Protein AF-A0A971PB31-F1 (afdb_monomer_lite)

Secondary structure (DSSP, 8-state):
-EEEEEEETTT--EEEEEEESSSSEEEEEEE--HHHHHHTTGGG-----------

Foldseek 3Di:
DEKEFEAEPVPRDTQDMDDDPDDYYYHYDYDHHPVRCVVVVVVVDPPPPPVPDDD

Sequence (55 aa):
MMKIYHICECCQQIFDNTEVDGPEGAIGLQGICDDCANELGLYDNHTTSTQHFYN

pLDDT: mean 79.47, std 17.19, range [42.09, 94.0]

Structure (mmCIF, N/CA/C/O backbone):
data_AF-A0A971PB31-F1
#
_entry.id   AF-A0A971PB31-F1
#
loop_
_atom_site.group_PDB
_atom_site.id
_atom_site.type_symbol
_atom_site.label_atom_id
_atom_site.label_alt_id
_atom_site.label_comp_id
_atom_site.label_asym_id
_atom_site.label_entity_id
_atom_site.label_seq_id
_atom_site.pdbx_PDB_ins_code
_atom_site.Cartn_x
_atom_site.Cartn_y
_atom_site.Cartn_z
_atom_site.occupancy
_atom_site.B_iso_or_equiv
_atom_site.auth_seq_id
_atom_site.auth_comp_id
_atom_site.auth_asym_id
_atom_site.auth_atom_id
_atom_site.pdbx_PDB_model_num
ATOM 1 N N . MET A 1 1 ? -15.123 -2.324 11.570 1.00 77.88 1 MET A N 1
ATOM 2 C CA . MET A 1 1 ? -14.517 -2.472 10.230 1.00 77.88 1 MET A CA 1
ATOM 3 C C . MET A 1 1 ? -13.194 -1.746 10.237 1.00 77.88 1 MET A C 1
ATOM 5 O O . MET A 1 1 ? -13.143 -0.593 10.659 1.00 77.88 1 MET A O 1
ATOM 9 N N . MET A 1 2 ? -12.139 -2.426 9.818 1.00 88.94 2 MET A N 1
ATOM 10 C CA . MET A 1 2 ? -10.785 -1.895 9.801 1.00 88.94 2 MET A CA 1
ATOM 11 C C . MET A 1 2 ? -10.361 -1.628 8.357 1.00 88.94 2 MET A C 1
ATOM 13 O O . MET A 1 2 ? -10.640 -2.434 7.472 1.00 88.94 2 MET A O 1
ATOM 17 N N . LYS A 1 3 ? -9.693 -0.498 8.118 1.00 90.12 3 LYS A N 1
ATOM 18 C CA . LYS A 1 3 ? -9.198 -0.109 6.791 1.00 90.12 3 LYS A CA 1
ATOM 19 C C . LYS A 1 3 ? -7.683 -0.143 6.749 1.00 90.12 3 LYS A C 1
ATOM 21 O O . LYS A 1 3 ? -7.030 0.435 7.613 1.00 90.12 3 LYS A O 1
ATOM 26 N N . ILE A 1 4 ? -7.134 -0.787 5.735 1.00 91.12 4 ILE A N 1
ATOM 27 C CA . ILE A 1 4 ? -5.705 -0.826 5.455 1.00 91.12 4 ILE A CA 1
ATOM 28 C C . ILE A 1 4 ? -5.480 -0.002 4.194 1.00 91.12 4 ILE A C 1
ATOM 30 O O . ILE A 1 4 ? -6.100 -0.273 3.171 1.00 91.12 4 ILE A O 1
ATOM 34 N N . TYR A 1 5 ? -4.620 1.006 4.268 1.00 93.12 5 TYR A N 1
ATOM 35 C CA . TYR A 1 5 ? -4.240 1.850 3.141 1.00 93.12 5 TYR A CA 1
ATOM 36 C C . TYR A 1 5 ? -2.794 1.566 2.768 1.00 93.12 5 TYR A C 1
ATOM 38 O O . TYR A 1 5 ? -1.905 1.724 3.602 1.00 93.12 5 TYR A O 1
ATOM 46 N N . HIS A 1 6 ? -2.547 1.191 1.521 1.00 92.25 6 HIS A N 1
ATOM 47 C CA . HIS A 1 6 ? -1.203 1.033 0.987 1.00 92.25 6 HIS A CA 1
ATOM 48 C C . HIS A 1 6 ? -0.755 2.351 0.361 1.00 92.25 6 HIS A C 1
ATOM 50 O O . HIS A 1 6 ? -1.361 2.839 -0.595 1.00 92.25 6 HIS A O 1
ATOM 56 N N . ILE A 1 7 ? 0.289 2.942 0.930 1.00 94.00 7 ILE A N 1
ATOM 57 C CA . ILE A 1 7 ? 0.807 4.267 0.600 1.00 94.00 7 ILE A CA 1
ATOM 58 C C . ILE A 1 7 ? 2.158 4.091 -0.085 1.00 94.00 7 ILE A C 1
ATOM 60 O O . ILE A 1 7 ? 3.057 3.450 0.458 1.00 94.00 7 ILE A O 1
ATOM 64 N N . CYS A 1 8 ? 2.305 4.670 -1.274 1.00 93.31 8 CYS A N 1
ATOM 65 C CA . CYS A 1 8 ? 3.556 4.640 -2.012 1.00 93.31 8 CYS A CA 1
ATOM 66 C C . CYS A 1 8 ? 4.604 5.509 -1.311 1.00 93.31 8 CYS A C 1
ATOM 68 O O . CYS A 1 8 ? 4.367 6.691 -1.074 1.00 93.31 8 CYS A O 1
ATOM 70 N N . GLU A 1 9 ? 5.782 4.967 -1.030 1.00 91.69 9 GLU A N 1
ATOM 71 C CA . GLU A 1 9 ? 6.882 5.713 -0.410 1.00 91.69 9 GLU A CA 1
ATOM 72 C C . GLU A 1 9 ? 7.492 6.755 -1.356 1.00 91.69 9 GLU A C 1
ATOM 74 O O . GLU A 1 9 ? 8.002 7.778 -0.906 1.00 91.69 9 GLU A O 1
ATOM 79 N N . CYS A 1 10 ? 7.400 6.533 -2.669 1.00 91.19 10 CYS A N 1
ATOM 80 C CA . CYS A 1 10 ? 7.989 7.415 -3.673 1.00 91.19 10 CYS A CA 1
ATOM 81 C C . CYS A 1 10 ? 7.121 8.652 -3.937 1.00 91.19 10 CYS A C 1
ATOM 83 O O . CYS A 1 10 ? 7.618 9.776 -3.928 1.00 91.19 10 CYS A O 1
ATOM 85 N N . CYS A 1 11 ? 5.820 8.452 -4.163 1.00 93.12 11 CYS A N 1
ATOM 86 C CA . CYS A 1 11 ? 4.899 9.527 -4.542 1.00 93.12 11 CYS A CA 1
ATOM 87 C C . CYS A 1 11 ? 3.906 9.916 -3.436 1.00 93.12 11 CYS A C 1
ATOM 89 O O . CYS A 1 11 ? 3.112 10.831 -3.638 1.00 93.12 11 CYS A O 1
ATOM 91 N N . GLN A 1 12 ? 3.956 9.257 -2.270 1.00 92.31 12 GLN A N 1
ATOM 92 C CA . GLN A 1 12 ? 3.079 9.494 -1.111 1.00 92.31 12 GLN A CA 1
ATOM 93 C C . GLN A 1 12 ? 1.576 9.381 -1.421 1.00 92.31 12 GLN A C 1
ATOM 95 O O . GLN A 1 12 ? 0.740 9.957 -0.727 1.00 92.31 12 GLN A O 1
ATOM 100 N N . GLN A 1 13 ? 1.221 8.615 -2.456 1.00 92.00 13 GLN A N 1
ATOM 101 C CA . GLN A 1 13 ? -0.164 8.375 -2.863 1.00 92.00 13 GLN A CA 1
ATOM 102 C C . GLN A 1 13 ? -0.655 7.010 -2.386 1.00 92.00 13 GLN A C 1
ATOM 104 O O . GLN A 1 13 ? 0.105 6.043 -2.352 1.00 92.00 13 GLN A O 1
ATOM 109 N N . ILE A 1 14 ? -1.942 6.926 -2.050 1.00 92.56 14 ILE A N 1
ATOM 110 C CA . ILE A 1 14 ? -2.596 5.651 -1.747 1.00 92.56 14 ILE A CA 1
ATOM 111 C C . ILE A 1 14 ? -2.843 4.924 -3.069 1.00 92.56 14 ILE A C 1
ATOM 113 O O . ILE A 1 14 ? -3.516 5.468 -3.943 1.00 92.56 14 ILE A O 1
ATOM 117 N N . PHE A 1 15 ? -2.309 3.713 -3.210 1.00 91.75 15 PHE A N 1
ATOM 118 C CA . PHE A 1 15 ? -2.448 2.906 -4.428 1.00 91.75 15 PHE A CA 1
ATOM 119 C C . PHE A 1 15 ? -3.303 1.653 -4.234 1.00 91.75 15 PHE A C 1
ATOM 121 O O . PHE A 1 15 ? -3.802 1.111 -5.213 1.00 91.75 15 PHE A O 1
ATOM 128 N N . ASP A 1 16 ? -3.503 1.214 -2.991 1.00 91.06 16 ASP A N 1
ATOM 129 C CA . ASP A 1 16 ? -4.403 0.112 -2.659 1.00 91.06 16 ASP A CA 1
ATOM 130 C C . ASP A 1 16 ? -5.098 0.376 -1.319 1.00 91.06 16 ASP A C 1
ATOM 132 O O . ASP A 1 16 ? -4.575 1.081 -0.447 1.00 91.06 16 ASP A O 1
ATOM 136 N N . ASN A 1 17 ? -6.311 -0.150 -1.167 1.00 91.06 17 ASN A N 1
ATOM 137 C CA . ASN A 1 17 ? -7.003 -0.160 0.109 1.00 91.06 17 ASN A CA 1
ATOM 138 C C . ASN A 1 17 ? -7.7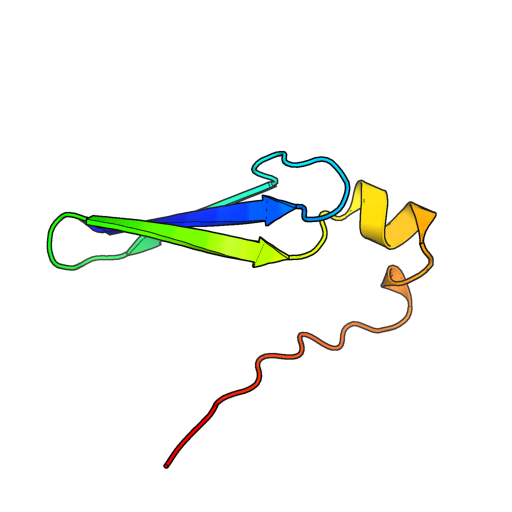34 -1.486 0.307 1.00 91.06 17 ASN A C 1
ATOM 140 O O . ASN A 1 17 ? -8.449 -1.954 -0.576 1.00 91.06 17 ASN A O 1
ATOM 144 N N . THR A 1 18 ? -7.579 -2.055 1.496 1.00 89.94 18 THR A N 1
ATOM 145 C CA . THR A 1 18 ? -8.209 -3.314 1.879 1.00 89.94 18 THR A CA 1
ATOM 146 C C . THR A 1 18 ? -9.057 -3.095 3.124 1.00 89.94 18 THR A C 1
ATOM 148 O O . THR A 1 18 ? -8.583 -2.590 4.144 1.00 89.94 18 THR A O 1
ATOM 151 N N . GLU A 1 19 ? -10.327 -3.483 3.050 1.00 90.75 19 GLU A N 1
ATOM 152 C CA . GLU A 1 19 ? -11.236 -3.485 4.193 1.00 90.75 19 GLU A CA 1
ATOM 153 C C . GLU A 1 19 ? -11.253 -4.879 4.821 1.00 90.75 19 GLU A C 1
ATOM 155 O O . GLU A 1 19 ? -11.493 -5.875 4.140 1.00 90.75 19 GLU A O 1
ATOM 160 N N . VAL A 1 20 ? -10.995 -4.955 6.127 1.00 87.50 20 VAL A N 1
ATOM 161 C CA . VAL A 1 20 ? -11.008 -6.212 6.881 1.00 87.50 20 VAL A CA 1
ATOM 162 C C . VAL A 1 20 ? -12.018 -6.145 8.020 1.00 87.50 20 VAL A C 1
ATOM 164 O O . VAL A 1 20 ? -12.229 -5.101 8.652 1.00 87.50 20 VAL A O 1
ATOM 167 N N . ASP A 1 21 ? -12.669 -7.278 8.274 1.00 86.06 21 ASP A N 1
ATOM 168 C CA . ASP A 1 21 ? -13.583 -7.407 9.402 1.00 86.06 21 ASP A CA 1
ATOM 169 C C . ASP A 1 21 ? -12.771 -7.448 10.706 1.00 86.06 21 ASP A C 1
ATOM 171 O O . ASP A 1 21 ? -11.854 -8.253 10.866 1.00 86.06 21 ASP A O 1
ATOM 175 N N . GLY A 1 22 ? -13.038 -6.498 11.602 1.00 81.50 22 GLY A N 1
ATOM 176 C CA . GLY A 1 22 ? -12.198 -6.228 12.765 1.00 81.50 22 GLY A CA 1
ATOM 177 C C . GLY A 1 22 ? -12.632 -4.977 13.538 1.00 81.50 22 GLY A C 1
ATOM 178 O O . GLY A 1 22 ? -13.549 -4.260 13.093 1.00 81.50 22 GLY A O 1
ATOM 179 N N . PRO A 1 23 ? -11.994 -4.709 14.697 1.00 77.62 23 PRO A N 1
ATOM 180 C CA . PRO A 1 23 ? -12.271 -3.521 15.499 1.00 77.62 23 PRO A CA 1
ATOM 181 C C . PRO A 1 23 ? -12.079 -2.255 14.660 1.00 77.62 23 PRO A C 1
ATOM 183 O O . PRO A 1 23 ? -11.280 -2.225 13.727 1.00 77.62 23 PRO A O 1
ATOM 186 N N . GLU A 1 24 ? -12.864 -1.221 14.945 1.00 84.44 24 GLU A N 1
ATOM 187 C CA . GLU A 1 24 ? -12.817 0.025 14.180 1.00 84.44 24 GLU A CA 1
ATOM 188 C C . GL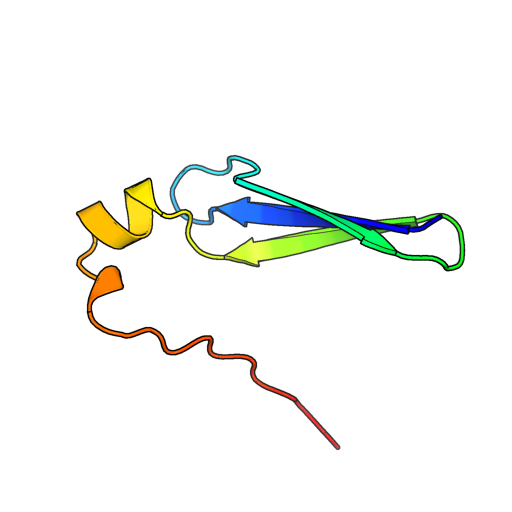U A 1 24 ? -11.412 0.639 14.221 1.00 84.44 24 GLU A C 1
ATOM 190 O O . GLU A 1 24 ? -10.840 0.839 15.293 1.00 84.44 24 GLU A O 1
ATOM 195 N N . GLY A 1 25 ? -10.840 0.910 13.046 1.00 84.94 25 GLY A N 1
ATOM 196 C CA . GLY A 1 25 ? -9.476 1.415 12.947 1.00 84.94 25 GLY A CA 1
ATOM 197 C C . GLY A 1 25 ? -8.995 1.612 11.513 1.00 84.94 25 GLY A C 1
ATOM 198 O O . GLY A 1 25 ? -9.594 1.118 10.556 1.00 84.94 25 GLY A O 1
ATOM 199 N N . ALA A 1 26 ? -7.891 2.342 11.376 1.00 87.38 26 ALA A N 1
ATOM 200 C CA . ALA A 1 26 ? -7.203 2.553 10.110 1.00 87.38 26 ALA A CA 1
ATOM 201 C C . ALA A 1 26 ? -5.702 2.286 10.280 1.00 87.38 26 ALA A C 1
ATOM 203 O O . ALA A 1 26 ? -5.095 2.763 11.239 1.00 87.38 26 ALA A O 1
ATOM 204 N N . ILE A 1 27 ? -5.111 1.542 9.347 1.00 89.94 27 ILE A N 1
ATOM 205 C CA . ILE A 1 27 ? -3.672 1.282 9.264 1.00 89.94 27 ILE A CA 1
ATOM 206 C C . ILE A 1 27 ? -3.155 1.788 7.922 1.00 89.94 27 ILE A C 1
ATOM 208 O O . ILE A 1 27 ? -3.764 1.540 6.886 1.00 89.94 27 ILE A O 1
ATOM 212 N N . GLY A 1 28 ? -2.022 2.487 7.949 1.00 90.00 28 GLY A N 1
ATOM 213 C CA . GLY A 1 28 ? -1.238 2.800 6.759 1.00 90.00 28 GLY A CA 1
ATOM 214 C C . GLY A 1 28 ? -0.067 1.829 6.637 1.00 90.00 28 GLY A C 1
ATOM 215 O O . GLY A 1 28 ? 0.714 1.700 7.578 1.00 90.00 28 GLY A O 1
ATOM 216 N N . LEU A 1 29 ? 0.054 1.159 5.496 1.00 90.25 29 LEU A N 1
ATOM 217 C CA . LEU A 1 29 ? 1.205 0.347 5.119 1.00 90.25 29 LEU A CA 1
ATOM 218 C C . LEU A 1 29 ? 1.995 1.071 4.036 1.00 90.25 29 LEU A C 1
ATOM 220 O O . LEU A 1 29 ? 1.420 1.559 3.067 1.00 90.25 29 LEU A O 1
ATOM 224 N N . GLN A 1 30 ? 3.310 1.128 4.199 1.00 91.62 30 GLN A N 1
ATOM 225 C CA . GLN A 1 30 ? 4.204 1.671 3.184 1.00 91.62 30 GLN A CA 1
ATOM 226 C C . GLN A 1 30 ? 4.551 0.596 2.149 1.00 91.62 30 GLN A C 1
ATOM 228 O O . GLN A 1 30 ? 4.732 -0.573 2.489 1.00 91.62 30 GLN A O 1
ATOM 233 N N . GLY A 1 31 ? 4.597 0.990 0.881 1.00 89.19 31 GLY A N 1
ATOM 234 C CA . GLY A 1 31 ? 4.990 0.140 -0.238 1.00 89.19 31 GLY A CA 1
ATOM 235 C C . GLY A 1 31 ? 5.361 0.977 -1.456 1.00 89.19 31 GLY A C 1
ATOM 236 O O . GLY A 1 31 ? 5.504 2.192 -1.361 1.00 89.19 31 GLY A O 1
ATOM 237 N N . ILE A 1 32 ? 5.492 0.351 -2.622 1.00 89.94 32 ILE A N 1
ATOM 238 C CA . ILE A 1 32 ? 5.767 1.049 -3.884 1.00 89.94 32 ILE A CA 1
ATOM 239 C C . ILE A 1 32 ? 4.618 0.744 -4.844 1.00 89.94 32 ILE A C 1
ATOM 241 O O . ILE A 1 32 ? 4.260 -0.418 -5.023 1.00 89.94 32 ILE A O 1
ATOM 245 N N . CYS A 1 33 ? 4.008 1.786 -5.416 1.00 91.69 33 CYS A N 1
ATOM 246 C CA . CYS A 1 33 ? 2.950 1.608 -6.408 1.00 91.69 33 CYS A CA 1
ATOM 247 C C . CYS A 1 33 ? 3.514 1.078 -7.731 1.00 91.69 33 CYS A C 1
ATOM 249 O O . CYS A 1 33 ? 4.701 1.218 -8.006 1.00 91.69 33 CYS A O 1
ATOM 251 N N . ASP A 1 34 ? 2.641 0.517 -8.565 1.00 88.94 34 ASP A N 1
ATOM 252 C CA . ASP A 1 34 ? 2.980 -0.055 -9.874 1.00 88.94 34 ASP A CA 1
ATOM 253 C C . ASP A 1 34 ? 3.803 0.898 -10.758 1.00 88.94 34 ASP A C 1
ATOM 255 O O . ASP A 1 34 ? 4.844 0.522 -11.288 1.00 88.94 34 ASP A O 1
ATOM 259 N N . ASP A 1 35 ? 3.382 2.162 -10.807 1.00 89.62 35 ASP A N 1
ATOM 260 C CA . ASP A 1 35 ? 4.015 3.227 -11.586 1.00 89.62 35 ASP A CA 1
ATOM 261 C C . ASP A 1 35 ? 5.464 3.468 -11.137 1.00 89.62 35 ASP A C 1
ATOM 263 O O . ASP A 1 35 ? 6.402 3.277 -11.910 1.00 89.62 35 ASP A O 1
ATOM 267 N N . CYS A 1 36 ? 5.668 3.746 -9.846 1.00 90.44 36 CYS A N 1
ATOM 268 C CA . CYS A 1 36 ? 7.006 3.941 -9.296 1.00 90.44 36 CYS A CA 1
ATOM 269 C C . CYS A 1 36 ? 7.843 2.653 -9.341 1.00 90.44 36 CYS A C 1
ATOM 271 O O . CYS A 1 36 ? 9.051 2.713 -9.545 1.00 90.44 36 CYS A O 1
ATOM 273 N N . ALA A 1 37 ? 7.233 1.477 -9.176 1.00 88.56 37 ALA A N 1
ATOM 274 C CA . ALA A 1 37 ? 7.931 0.200 -9.289 1.00 88.56 37 ALA A CA 1
ATOM 275 C C . ALA A 1 37 ? 8.425 -0.037 -10.721 1.00 88.56 37 ALA A C 1
ATOM 277 O O . ALA A 1 37 ? 9.543 -0.515 -10.911 1.00 88.56 37 ALA A O 1
ATOM 278 N N . ASN A 1 38 ? 7.631 0.324 -11.726 1.00 88.06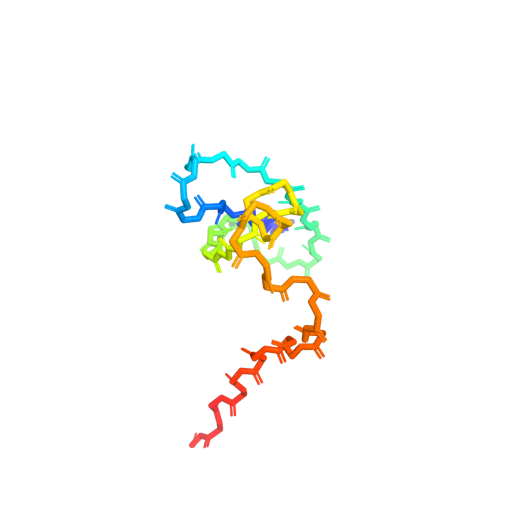 38 ASN A N 1
ATOM 279 C CA . ASN A 1 38 ? 8.007 0.247 -13.130 1.00 88.06 38 ASN A CA 1
ATOM 280 C C . ASN A 1 38 ? 9.101 1.270 -13.482 1.00 88.06 38 ASN A C 1
ATOM 282 O O . ASN A 1 38 ? 10.090 0.905 -14.114 1.00 88.06 38 ASN A O 1
ATOM 286 N N . GLU A 1 39 ? 8.986 2.516 -13.014 1.00 87.62 39 GLU A N 1
ATOM 287 C CA . GLU A 1 39 ? 10.017 3.550 -13.202 1.00 87.62 39 GLU A CA 1
ATOM 288 C C . GLU A 1 39 ? 11.359 3.172 -12.558 1.00 87.62 39 GLU A C 1
ATOM 290 O O . GLU A 1 39 ? 12.423 3.427 -13.122 1.00 87.62 39 GLU A O 1
ATOM 295 N N . LEU A 1 40 ? 11.316 2.534 -11.387 1.00 84.88 40 LEU A N 1
ATOM 296 C CA . LEU A 1 40 ? 12.500 2.076 -10.661 1.00 84.88 40 LEU A CA 1
ATOM 297 C C . LEU A 1 40 ? 13.033 0.723 -11.163 1.00 84.88 40 LEU A C 1
ATOM 299 O O . LEU A 1 40 ? 14.074 0.269 -10.687 1.00 84.88 40 LEU A O 1
ATOM 303 N N . GLY A 1 41 ? 12.343 0.061 -12.099 1.00 82.38 41 GLY A N 1
ATOM 304 C CA . GLY A 1 41 ? 12.703 -1.277 -12.579 1.00 82.38 41 GLY A CA 1
ATOM 305 C C . GLY A 1 41 ? 12.538 -2.384 -11.529 1.00 82.38 41 GLY A C 1
ATOM 306 O O . GLY A 1 41 ? 13.137 -3.449 -11.650 1.00 82.38 41 GLY A O 1
ATOM 307 N N . LEU A 1 42 ? 11.732 -2.150 -10.492 1.00 75.38 42 LEU A N 1
ATOM 308 C CA . LEU A 1 42 ? 11.435 -3.103 -9.417 1.00 75.38 42 LEU A CA 1
ATOM 309 C C . LEU A 1 42 ? 10.420 -4.176 -9.840 1.00 75.38 42 LEU A C 1
ATOM 311 O O . LEU A 1 42 ? 10.298 -5.201 -9.175 1.00 75.38 42 LEU A O 1
ATOM 315 N N . TYR A 1 43 ? 9.728 -3.970 -10.964 1.00 62.38 43 TYR A N 1
ATOM 316 C CA . TYR A 1 43 ? 8.724 -4.896 -11.498 1.00 62.38 43 TYR A CA 1
ATOM 317 C C . TYR A 1 43 ? 9.282 -6.271 -11.911 1.00 62.38 43 TYR A C 1
ATOM 319 O O . TYR A 1 43 ? 8.526 -7.235 -12.010 1.00 62.38 43 TYR A O 1
ATOM 327 N N . ASP A 1 44 ? 10.599 -6.388 -12.121 1.00 51.47 44 ASP A N 1
ATOM 328 C CA . ASP A 1 44 ? 11.248 -7.656 -12.494 1.00 51.47 44 ASP A CA 1
ATOM 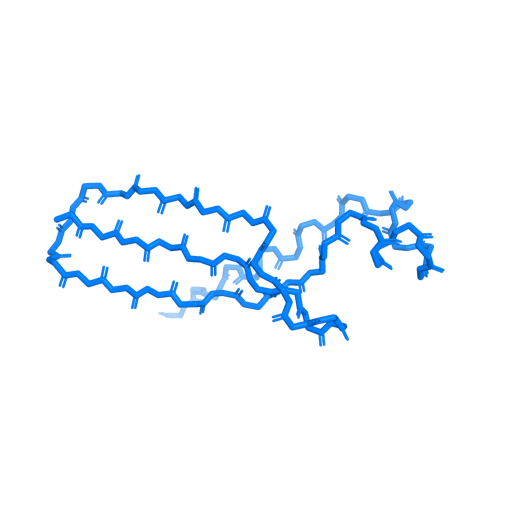329 C C . ASP A 1 44 ? 11.353 -8.647 -11.320 1.00 51.47 44 ASP A C 1
ATOM 331 O O . ASP A 1 44 ? 11.553 -9.842 -11.516 1.00 51.47 44 ASP A O 1
ATOM 335 N N . ASN A 1 45 ? 11.150 -8.189 -10.081 1.00 46.41 45 ASN A N 1
ATOM 336 C CA . ASN A 1 45 ? 11.060 -9.066 -8.923 1.00 46.41 45 ASN A CA 1
ATOM 337 C C . ASN A 1 45 ? 9.741 -8.836 -8.195 1.00 46.41 45 ASN A C 1
ATOM 339 O O . ASN A 1 45 ? 9.623 -7.991 -7.309 1.00 46.41 45 ASN A O 1
ATOM 343 N N . HIS A 1 46 ? 8.769 -9.693 -8.507 1.00 46.41 46 HIS A N 1
ATOM 344 C CA . HIS A 1 46 ? 7.706 -10.097 -7.591 1.00 46.41 46 HIS A CA 1
ATOM 345 C C . HIS A 1 46 ? 8.331 -10.747 -6.340 1.00 46.41 46 HIS A C 1
ATOM 347 O O . HIS A 1 46 ? 8.209 -11.940 -6.088 1.00 46.41 46 HIS A O 1
ATOM 353 N N . THR A 1 47 ? 9.064 -9.972 -5.555 1.00 47.72 47 THR A N 1
ATOM 354 C CA . THR A 1 47 ? 9.424 -10.302 -4.188 1.00 47.72 47 THR A CA 1
ATOM 355 C C . THR A 1 47 ? 8.655 -9.329 -3.337 1.00 47.72 47 THR A C 1
ATOM 357 O O . THR A 1 47 ? 9.178 -8.327 -2.854 1.00 47.72 47 THR A O 1
ATOM 360 N N . THR A 1 48 ? 7.373 -9.641 -3.181 1.00 50.50 48 THR A N 1
ATOM 361 C CA . THR A 1 48 ? 6.609 -9.327 -1.985 1.00 50.50 48 THR A CA 1
ATOM 362 C C . THR A 1 48 ? 7.492 -9.723 -0.806 1.00 50.50 48 THR A C 1
ATOM 364 O O . THR A 1 48 ? 7.541 -10.883 -0.399 1.00 50.50 48 THR A O 1
ATOM 367 N N . SER A 1 49 ? 8.285 -8.776 -0.306 1.00 49.66 49 SER A N 1
ATOM 368 C CA . SER A 1 49 ? 9.034 -8.924 0.932 1.00 49.66 49 SER A CA 1
ATOM 369 C C . SER A 1 49 ? 8.013 -8.795 2.054 1.00 49.66 49 SER A C 1
ATOM 371 O O . SER A 1 49 ? 7.988 -7.827 2.808 1.00 49.66 49 SER A O 1
ATOM 373 N N . THR A 1 50 ? 7.097 -9.76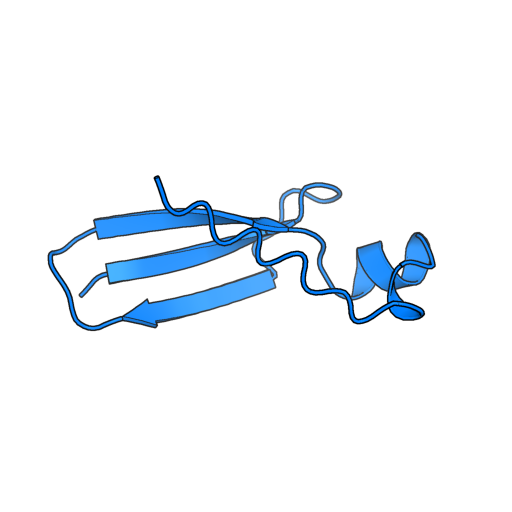1 2.127 1.00 50.88 50 THR A N 1
ATOM 374 C CA . THR A 1 50 ? 6.307 -10.000 3.321 1.00 50.88 50 THR A CA 1
ATOM 375 C C . THR A 1 50 ? 7.297 -10.564 4.324 1.00 50.88 50 THR A C 1
ATOM 377 O O . THR A 1 50 ? 7.488 -11.773 4.444 1.00 50.88 50 THR A O 1
ATOM 380 N N . GLN A 1 51 ? 8.026 -9.679 4.996 1.00 52.62 51 GLN A N 1
ATOM 381 C CA . GLN A 1 51 ? 8.826 -10.056 6.146 1.00 52.62 51 GLN A CA 1
ATOM 382 C C . GLN A 1 51 ? 7.844 -10.400 7.265 1.00 52.62 51 GLN A C 1
ATOM 384 O O . GLN A 1 51 ? 7.401 -9.548 8.030 1.00 52.62 51 GLN A O 1
ATOM 389 N N . HIS A 1 52 ? 7.447 -11.669 7.316 1.00 4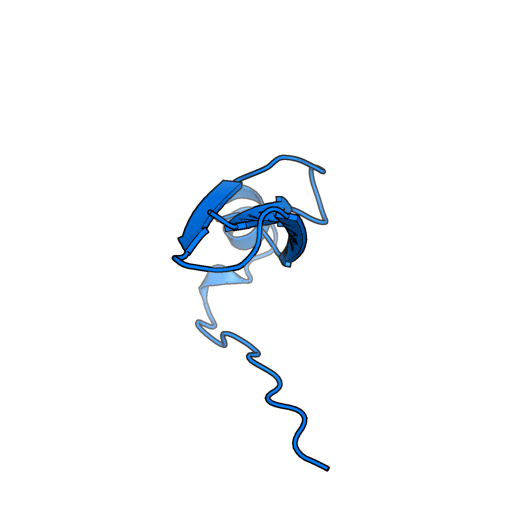5.84 52 HIS A N 1
ATOM 390 C CA . HIS A 1 52 ? 6.767 -12.235 8.468 1.00 45.84 52 HIS A CA 1
ATOM 391 C C . HIS A 1 52 ? 7.786 -12.310 9.609 1.00 45.84 52 HIS A C 1
ATOM 393 O O . HIS A 1 52 ? 8.559 -13.261 9.703 1.00 45.84 52 HIS A O 1
ATOM 399 N N . PHE A 1 53 ? 7.811 -11.295 10.468 1.00 50.16 53 PHE A N 1
ATOM 400 C CA . PHE A 1 53 ? 8.515 -11.381 11.741 1.00 50.16 53 PHE A CA 1
ATOM 401 C C . PHE A 1 53 ? 7.677 -12.252 12.690 1.00 50.16 53 PHE A C 1
ATOM 403 O O . PHE A 1 53 ? 6.642 -11.809 13.181 1.00 50.16 53 PHE A O 1
ATOM 410 N N . TYR A 1 54 ? 8.107 -13.492 12.935 1.00 42.09 54 TYR A N 1
ATOM 411 C CA . TYR A 1 54 ? 7.682 -14.267 14.103 1.00 42.09 54 TYR A CA 1
ATOM 412 C C . TYR A 1 54 ? 8.818 -14.243 15.128 1.00 42.09 54 TYR A C 1
ATOM 414 O O . TYR A 1 54 ? 9.929 -14.669 14.814 1.00 42.09 54 TYR A O 1
ATOM 422 N N . ASN A 1 55 ? 8.534 -13.774 16.343 1.00 48.69 55 ASN A N 1
ATOM 423 C CA . ASN A 1 55 ? 9.315 -14.079 17.540 1.00 48.69 55 ASN A CA 1
ATOM 424 C C . ASN A 1 55 ? 8.375 -14.352 18.713 1.00 48.69 55 ASN A C 1
ATOM 426 O O . ASN A 1 55 ? 7.258 -13.792 18.708 1.00 48.69 55 ASN A O 1
#

Radius of gyration: 13.11 Å; chains: 1; bounding box: 27×24×31 Å